Protein AF-A0A7R9DVS5-F1 (afdb_monomer)

Structure (mmCIF, N/CA/C/O backbone):
data_AF-A0A7R9DVS5-F1
#
_entry.id   AF-A0A7R9DVS5-F1
#
loop_
_atom_site.group_PDB
_atom_site.id
_atom_site.type_symbol
_atom_site.label_atom_id
_atom_site.label_alt_id
_atom_site.label_comp_id
_atom_site.label_asym_id
_atom_site.label_entity_id
_atom_site.label_seq_id
_atom_site.pdbx_PDB_ins_code
_atom_site.Cartn_x
_atom_site.Cartn_y
_atom_site.Cartn_z
_atom_site.occupancy
_atom_site.B_iso_or_equiv
_atom_site.auth_seq_id
_atom_site.auth_comp_id
_atom_site.auth_asym_id
_atom_site.auth_atom_id
_atom_site.pdbx_PDB_model_num
ATOM 1 N N . MET A 1 1 ? 46.305 -44.175 -24.416 1.00 38.62 1 MET A N 1
ATOM 2 C CA . MET A 1 1 ? 46.029 -43.245 -23.302 1.00 38.62 1 MET A CA 1
ATOM 3 C C . MET A 1 1 ? 45.982 -41.853 -23.906 1.00 38.62 1 MET A C 1
ATOM 5 O O . MET A 1 1 ? 47.036 -41.303 -24.188 1.00 38.62 1 MET A O 1
ATOM 9 N N . SER A 1 2 ? 44.787 -41.351 -24.217 1.00 40.47 2 SER A N 1
ATOM 10 C CA . SER A 1 2 ? 44.599 -39.989 -24.730 1.00 40.47 2 SER A CA 1
ATOM 11 C C . SER A 1 2 ? 44.122 -39.128 -23.571 1.00 40.47 2 SER A C 1
ATOM 13 O O . SER A 1 2 ? 43.116 -39.445 -22.943 1.00 40.47 2 SER A O 1
ATOM 15 N N . VAL A 1 3 ? 44.903 -38.107 -23.241 1.00 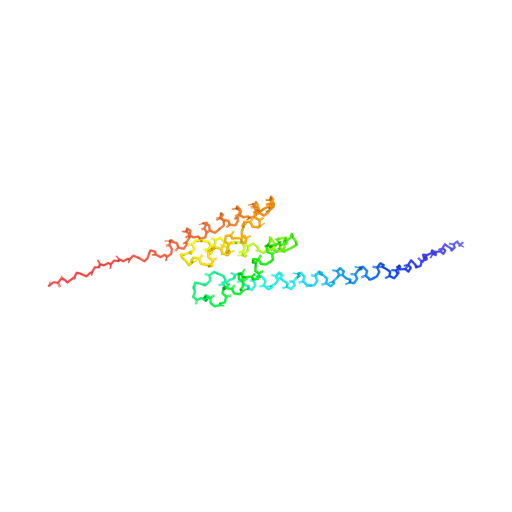46.81 3 VAL A N 1
ATOM 16 C CA . VAL A 1 3 ? 44.596 -37.140 -22.189 1.00 46.81 3 VAL A CA 1
ATOM 17 C C . VAL A 1 3 ? 43.921 -35.955 -22.876 1.00 46.81 3 VAL A C 1
ATOM 19 O O . VAL A 1 3 ? 44.592 -35.158 -23.525 1.00 46.81 3 VAL A O 1
ATOM 22 N N . GLU A 1 4 ? 42.595 -35.867 -22.791 1.00 43.19 4 GLU A N 1
ATOM 23 C CA . GLU A 1 4 ? 41.853 -34.663 -23.177 1.00 43.19 4 GLU A CA 1
ATOM 24 C C . GLU A 1 4 ? 41.950 -33.641 -22.040 1.00 43.19 4 GLU A C 1
ATOM 26 O O . GLU A 1 4 ? 41.277 -33.734 -21.013 1.00 43.19 4 GLU A O 1
ATOM 31 N N . SER A 1 5 ? 42.849 -32.672 -22.213 1.00 49.50 5 SER A N 1
ATOM 32 C CA . SER A 1 5 ? 42.953 -31.502 -21.344 1.00 49.50 5 SER A CA 1
ATOM 33 C C . SER A 1 5 ? 41.801 -30.540 -21.632 1.00 49.50 5 SER A C 1
ATOM 35 O O . SER A 1 5 ? 41.804 -29.817 -22.628 1.00 49.50 5 SER A O 1
ATOM 37 N N . ASN A 1 6 ? 40.828 -30.507 -20.723 1.00 51.06 6 ASN A N 1
ATOM 38 C CA . ASN A 1 6 ? 39.785 -29.488 -20.661 1.00 51.06 6 ASN A CA 1
ATOM 39 C C . ASN A 1 6 ? 40.388 -28.122 -20.292 1.00 51.06 6 ASN A C 1
ATOM 41 O O . ASN A 1 6 ? 40.457 -27.766 -19.116 1.00 51.06 6 ASN A O 1
ATOM 45 N N . ASN A 1 7 ? 40.778 -27.323 -21.285 1.00 45.84 7 ASN A N 1
ATOM 46 C CA . ASN A 1 7 ? 41.054 -25.902 -21.072 1.00 45.84 7 ASN A CA 1
ATOM 47 C C . ASN A 1 7 ? 39.733 -25.123 -21.033 1.00 45.84 7 ASN A C 1
ATOM 49 O O . ASN A 1 7 ? 39.290 -24.552 -22.027 1.00 45.84 7 ASN A O 1
ATOM 53 N N . LYS A 1 8 ? 39.099 -25.096 -19.857 1.00 51.00 8 LYS A N 1
ATOM 54 C CA . LYS A 1 8 ? 38.072 -24.102 -19.537 1.00 51.00 8 LYS A CA 1
ATOM 55 C C . LYS A 1 8 ? 38.792 -22.810 -19.160 1.00 51.00 8 LYS A C 1
ATOM 57 O O . LYS A 1 8 ? 39.227 -22.650 -18.023 1.00 51.00 8 LYS A O 1
ATOM 62 N N . THR A 1 9 ? 38.960 -21.915 -20.129 1.00 50.09 9 THR A N 1
ATOM 63 C CA . THR A 1 9 ? 39.449 -20.555 -19.883 1.00 50.09 9 THR A CA 1
ATOM 64 C C . THR A 1 9 ? 38.555 -19.906 -18.819 1.00 50.09 9 THR A C 1
ATOM 66 O O . THR A 1 9 ? 37.330 -19.935 -18.978 1.00 50.09 9 THR A O 1
ATOM 69 N N . PRO A 1 10 ? 39.105 -19.350 -17.725 1.00 51.41 10 PRO A N 1
ATOM 70 C CA . PRO A 1 10 ? 38.307 -18.570 -16.797 1.00 51.41 10 PRO A CA 1
ATOM 71 C C . PRO A 1 10 ? 37.850 -17.314 -17.537 1.00 51.41 10 PRO A C 1
ATOM 73 O O . PRO A 1 10 ? 38.663 -16.456 -17.875 1.00 51.41 10 PRO A O 1
ATOM 76 N N . VAL A 1 11 ? 36.553 -17.232 -17.827 1.00 60.94 11 VAL A N 1
ATOM 77 C CA . VAL A 1 11 ? 35.910 -15.982 -18.230 1.00 60.94 11 VAL A CA 1
ATOM 78 C C . VAL A 1 11 ? 35.975 -15.084 -16.999 1.00 60.94 11 VAL A C 1
ATOM 80 O O . VAL A 1 11 ? 35.239 -15.292 -16.038 1.00 60.94 11 VAL A O 1
ATOM 83 N N . ILE A 1 12 ? 36.948 -14.175 -16.977 1.00 59.41 12 ILE A N 1
ATOM 84 C CA . ILE A 1 12 ? 37.028 -13.115 -15.974 1.00 59.41 12 ILE A CA 1
ATOM 85 C C . ILE A 1 12 ? 35.861 -12.178 -16.308 1.00 59.41 12 ILE A C 1
ATOM 87 O O . ILE A 1 12 ? 35.871 -11.630 -17.410 1.00 59.41 12 ILE A O 1
ATOM 91 N N . PRO A 1 13 ? 34.832 -12.053 -15.449 1.00 55.69 13 PRO A N 1
ATOM 92 C CA . PRO A 1 13 ? 33.717 -11.163 -15.737 1.00 55.69 13 PRO A CA 1
ATOM 93 C C . PRO A 1 13 ? 34.250 -9.734 -15.850 1.00 55.69 13 PRO A C 1
ATOM 95 O O . PRO A 1 13 ? 35.063 -9.310 -15.022 1.00 55.69 13 PRO A O 1
ATOM 98 N N . ASP A 1 14 ? 33.827 -9.028 -16.899 1.00 60.19 14 ASP A N 1
ATOM 99 C CA . ASP A 1 14 ? 34.187 -7.631 -17.119 1.00 60.19 14 ASP A CA 1
ATOM 100 C C . ASP A 1 14 ? 33.842 -6.812 -15.872 1.00 60.19 14 ASP A C 1
ATOM 102 O O . ASP A 1 14 ? 32.832 -7.046 -15.202 1.00 60.19 14 ASP A O 1
ATOM 106 N N . LYS A 1 15 ? 34.701 -5.848 -15.541 1.00 60.19 15 LYS A N 1
ATOM 107 C CA . LYS A 1 15 ? 34.581 -5.019 -14.331 1.00 60.19 15 LYS A CA 1
ATOM 108 C C . LYS A 1 15 ? 33.204 -4.340 -14.236 1.00 60.19 15 LYS A C 1
ATOM 110 O O . LYS A 1 15 ? 32.641 -4.231 -13.151 1.00 60.19 15 LYS A O 1
ATOM 115 N N . ASP A 1 16 ? 32.630 -4.014 -15.392 1.00 61.75 16 ASP A N 1
ATOM 116 C CA . ASP A 1 16 ? 31.290 -3.449 -15.533 1.00 61.75 16 ASP A CA 1
ATOM 117 C C . ASP A 1 16 ? 30.181 -4.433 -15.103 1.00 61.75 16 ASP A C 1
ATOM 119 O O . ASP A 1 16 ? 29.226 -4.035 -14.439 1.00 61.75 16 ASP A O 1
ATOM 123 N N . GLU A 1 17 ? 30.312 -5.734 -15.391 1.00 65.25 17 GLU A N 1
ATOM 124 C CA . GLU A 1 17 ? 29.339 -6.767 -14.994 1.00 65.25 17 GLU A CA 1
ATOM 125 C C . GLU A 1 17 ? 29.341 -6.996 -13.472 1.00 65.25 17 GLU A C 1
ATOM 127 O O . GLU A 1 17 ? 28.302 -7.265 -12.859 1.00 65.25 17 GLU A O 1
ATOM 132 N N . GLN A 1 18 ? 30.503 -6.828 -12.839 1.00 63.31 18 GLN A N 1
ATOM 133 C CA . GLN A 1 18 ? 30.665 -6.957 -11.393 1.00 63.31 18 GLN A CA 1
ATOM 134 C C . GLN A 1 18 ? 30.068 -5.757 -10.633 1.00 63.31 18 GLN A C 1
ATOM 136 O O . GLN A 1 18 ? 29.420 -5.948 -9.599 1.00 63.31 18 GLN A O 1
ATOM 141 N N . ASP A 1 19 ? 30.206 -4.548 -11.183 1.00 69.81 19 ASP A N 1
ATOM 142 C CA . ASP A 1 19 ? 29.626 -3.314 -10.635 1.00 69.81 19 ASP A CA 1
ATOM 143 C C . ASP A 1 19 ? 28.098 -3.238 -10.837 1.00 69.81 19 ASP A C 1
ATOM 145 O O . ASP A 1 19 ? 27.358 -2.772 -9.967 1.00 69.81 19 ASP A O 1
ATOM 149 N N . LEU A 1 20 ? 27.586 -3.760 -11.956 1.00 71.56 20 LEU A N 1
ATOM 150 C CA . LEU A 1 20 ? 26.144 -3.900 -12.196 1.00 71.56 20 LEU A CA 1
ATOM 151 C C . LEU A 1 20 ? 25.491 -4.877 -11.207 1.00 71.56 20 LEU A C 1
ATOM 153 O O . LEU A 1 20 ? 24.398 -4.613 -10.696 1.00 71.56 20 LEU A O 1
ATOM 157 N N . LYS A 1 21 ? 26.170 -5.985 -10.896 1.00 74.75 21 LYS A N 1
ATOM 158 C CA . LYS A 1 21 ? 25.672 -6.991 -9.952 1.00 74.75 21 LYS A CA 1
ATOM 159 C C . LYS A 1 21 ? 25.665 -6.485 -8.509 1.00 74.75 21 LYS A C 1
ATOM 161 O O . LYS A 1 21 ? 24.671 -6.665 -7.809 1.00 74.75 21 LYS A O 1
ATOM 166 N N . SER A 1 22 ? 26.720 -5.789 -8.085 1.00 77.44 22 SER A N 1
ATOM 167 C CA . SER A 1 22 ? 26.802 -5.230 -6.728 1.00 77.44 22 SER A CA 1
ATOM 168 C C . SER A 1 22 ? 25.707 -4.188 -6.460 1.00 77.44 22 SER A C 1
ATOM 170 O O . SER A 1 22 ? 25.075 -4.211 -5.401 1.00 77.44 22 SER A O 1
ATOM 172 N N . LYS A 1 23 ? 25.392 -3.344 -7.449 1.00 80.19 23 LYS A N 1
ATOM 173 C CA . LYS A 1 23 ? 24.312 -2.351 -7.355 1.00 80.19 23 LYS A CA 1
ATOM 174 C C . LYS A 1 23 ? 22.917 -2.986 -7.298 1.00 80.19 23 LYS A C 1
ATOM 176 O O . LYS A 1 23 ? 22.048 -2.504 -6.570 1.00 80.19 23 LYS A O 1
ATOM 181 N N . ALA A 1 24 ? 22.696 -4.082 -8.026 1.00 76.25 24 ALA A N 1
ATOM 182 C CA . ALA A 1 24 ? 21.443 -4.838 -7.969 1.00 76.25 24 ALA A CA 1
ATOM 183 C C . ALA A 1 24 ? 21.224 -5.501 -6.593 1.00 76.25 24 ALA A C 1
ATOM 185 O O . ALA A 1 24 ? 20.106 -5.496 -6.064 1.00 76.25 24 ALA A O 1
ATOM 186 N N . ASP A 1 25 ? 22.293 -6.011 -5.980 1.00 80.81 25 ASP A N 1
ATOM 187 C CA . ASP A 1 25 ? 22.251 -6.624 -4.648 1.00 80.81 25 ASP A CA 1
ATOM 188 C C . ASP A 1 25 ? 21.989 -5.590 -3.536 1.00 80.81 25 ASP A C 1
ATOM 190 O O . ASP A 1 25 ? 21.340 -5.889 -2.528 1.00 80.81 25 ASP A O 1
ATOM 194 N N . GLU A 1 26 ? 22.479 -4.357 -3.687 1.00 83.25 26 GLU A N 1
ATOM 195 C CA . GLU A 1 26 ? 22.160 -3.243 -2.782 1.00 83.25 26 GLU A CA 1
ATOM 196 C C . GLU A 1 26 ? 20.703 -2.796 -2.901 1.00 83.25 26 GLU A C 1
ATOM 198 O O . GLU A 1 26 ? 20.016 -2.669 -1.883 1.00 83.25 26 GLU A O 1
ATOM 203 N N . LEU A 1 27 ? 20.202 -2.635 -4.129 1.00 82.00 27 LEU A N 1
ATOM 204 C CA . LEU A 1 27 ? 18.808 -2.265 -4.373 1.00 82.00 27 LEU A CA 1
ATOM 205 C C . LEU A 1 27 ? 17.842 -3.318 -3.813 1.00 82.00 27 LEU A C 1
ATOM 207 O O . LEU A 1 27 ? 16.855 -2.981 -3.160 1.00 82.00 27 LEU A O 1
ATOM 211 N N . SER A 1 28 ? 18.167 -4.601 -3.987 1.00 83.25 28 SER A N 1
ATOM 212 C CA . SER A 1 28 ? 17.372 -5.712 -3.450 1.00 83.25 28 SER A CA 1
ATOM 213 C C . SER A 1 28 ? 17.308 -5.690 -1.920 1.00 83.25 28 SER A C 1
ATOM 215 O O . SER A 1 28 ? 16.242 -5.897 -1.336 1.00 83.25 28 SER A O 1
ATOM 217 N N . ARG A 1 29 ? 18.430 -5.385 -1.251 1.00 86.56 29 ARG A N 1
ATOM 218 C CA . ARG A 1 29 ? 18.470 -5.231 0.211 1.00 86.56 29 ARG A CA 1
ATOM 219 C C . ARG A 1 29 ? 17.638 -4.040 0.681 1.00 86.56 29 ARG A C 1
ATOM 221 O O . ARG A 1 29 ? 16.896 -4.182 1.651 1.00 86.56 29 ARG A O 1
ATOM 228 N N . SER A 1 30 ? 17.727 -2.903 -0.008 1.00 85.12 30 SER A N 1
ATOM 229 C CA . SER A 1 30 ? 16.943 -1.708 0.322 1.00 85.12 30 SER A CA 1
ATOM 230 C C . SER A 1 30 ? 15.438 -1.959 0.183 1.00 85.12 30 SER A C 1
ATOM 232 O O . SER A 1 30 ? 14.683 -1.651 1.103 1.00 85.12 30 SER A O 1
ATOM 234 N N . ASN A 1 31 ? 15.004 -2.607 -0.900 1.00 86.56 31 ASN A N 1
ATOM 235 C CA . ASN A 1 31 ? 13.592 -2.936 -1.105 1.00 86.56 31 ASN A CA 1
ATOM 236 C C . ASN A 1 31 ? 13.063 -3.885 -0.021 1.00 86.56 31 ASN A C 1
ATOM 238 O O . ASN A 1 31 ? 11.970 -3.679 0.504 1.00 86.56 31 ASN A O 1
ATOM 242 N N . LEU A 1 32 ? 13.853 -4.890 0.375 1.00 87.88 32 LEU A N 1
ATOM 243 C CA . LEU A 1 32 ? 13.471 -5.811 1.448 1.00 87.88 32 LEU A CA 1
ATOM 244 C C . LEU A 1 32 ? 13.311 -5.095 2.799 1.00 87.88 32 LEU A C 1
ATOM 246 O O . LEU A 1 32 ? 12.395 -5.409 3.559 1.00 87.88 32 LEU A O 1
ATOM 250 N N . GLN A 1 33 ? 14.172 -4.117 3.092 1.00 88.88 33 GLN A N 1
ATOM 251 C CA . GLN A 1 33 ? 14.044 -3.287 4.291 1.00 88.88 33 GLN A CA 1
ATOM 252 C C . GLN A 1 33 ? 12.743 -2.476 4.275 1.00 88.88 33 GLN A C 1
ATOM 254 O O . GLN A 1 33 ? 12.024 -2.479 5.274 1.00 88.88 33 GLN A O 1
ATOM 259 N N . THR A 1 34 ? 12.393 -1.861 3.141 1.00 89.25 34 THR A N 1
ATOM 260 C CA . THR A 1 34 ? 11.125 -1.129 2.987 1.00 89.25 34 THR A CA 1
ATOM 261 C C . THR A 1 34 ? 9.916 -2.043 3.187 1.00 89.25 34 THR A C 1
ATOM 263 O O . THR A 1 34 ? 8.994 -1.688 3.916 1.00 89.25 34 THR A O 1
ATOM 266 N N . ILE A 1 35 ? 9.929 -3.252 2.615 1.00 90.88 35 ILE A N 1
ATOM 267 C CA . ILE A 1 35 ? 8.846 -4.237 2.786 1.00 90.88 35 ILE A CA 1
ATOM 268 C C . ILE A 1 35 ? 8.662 -4.608 4.261 1.00 90.88 35 ILE A C 1
ATOM 270 O O . ILE A 1 35 ? 7.534 -4.665 4.753 1.00 90.88 35 ILE A O 1
ATOM 274 N N . ASN A 1 36 ? 9.756 -4.847 4.985 1.00 90.56 36 ASN A N 1
ATOM 275 C CA . ASN A 1 36 ? 9.686 -5.177 6.407 1.00 90.56 36 ASN A CA 1
ATOM 276 C C . ASN A 1 36 ? 9.143 -4.003 7.233 1.00 90.56 36 ASN A C 1
ATOM 278 O O . ASN A 1 36 ? 8.255 -4.207 8.059 1.00 90.56 36 ASN A O 1
ATOM 282 N N . ALA A 1 37 ? 9.586 -2.775 6.951 1.00 91.31 37 ALA A N 1
ATOM 283 C CA . ALA A 1 37 ? 9.057 -1.578 7.601 1.00 91.31 37 ALA A CA 1
ATOM 284 C C . ALA A 1 37 ? 7.550 -1.394 7.337 1.00 91.31 37 ALA A C 1
ATOM 286 O O . ALA A 1 37 ? 6.783 -1.098 8.251 1.00 91.31 37 ALA A O 1
ATOM 287 N N . LEU A 1 38 ? 7.090 -1.636 6.105 1.00 92.19 38 LEU A N 1
ATOM 288 C CA . LEU A 1 38 ? 5.669 -1.572 5.751 1.00 92.19 38 LEU A CA 1
ATOM 289 C C . LEU A 1 38 ? 4.828 -2.600 6.522 1.00 92.19 38 LEU A C 1
ATOM 291 O O . LEU A 1 38 ? 3.732 -2.273 6.982 1.00 92.19 38 LEU A O 1
ATOM 295 N N . LYS A 1 39 ? 5.350 -3.816 6.725 1.00 90.88 39 LYS A N 1
ATOM 296 C CA . LYS A 1 39 ? 4.694 -4.847 7.548 1.00 90.88 39 LYS A CA 1
ATOM 297 C C . LYS A 1 39 ? 4.560 -4.430 9.011 1.00 90.88 39 LYS A C 1
ATOM 299 O O . LYS A 1 39 ? 3.547 -4.733 9.636 1.00 90.88 39 LYS A O 1
ATOM 304 N N . GLU A 1 40 ? 5.543 -3.714 9.551 1.00 89.06 40 GLU A N 1
ATOM 305 C CA . GLU A 1 40 ? 5.484 -3.165 10.912 1.00 89.06 40 GLU A CA 1
ATOM 306 C C . GLU A 1 40 ? 4.512 -1.981 11.028 1.00 89.06 40 GLU A C 1
ATOM 308 O O . GLU A 1 40 ? 3.831 -1.829 12.045 1.00 89.06 40 GLU A O 1
ATOM 313 N N . ILE A 1 41 ? 4.395 -1.168 9.973 1.00 88.31 41 ILE A N 1
ATOM 314 C CA . ILE A 1 41 ? 3.498 -0.006 9.916 1.00 88.31 41 ILE A CA 1
ATOM 315 C C . ILE A 1 41 ? 2.028 -0.417 9.764 1.00 88.31 41 ILE A C 1
ATOM 317 O O . ILE A 1 41 ? 1.156 0.191 10.389 1.00 88.31 41 ILE A O 1
ATOM 321 N N . ALA A 1 42 ? 1.730 -1.446 8.968 1.00 87.69 42 ALA A N 1
ATOM 322 C CA . ALA A 1 42 ? 0.364 -1.900 8.691 1.00 87.69 42 ALA A CA 1
ATOM 323 C C . ALA A 1 42 ? -0.540 -2.028 9.943 1.00 87.69 42 ALA A C 1
ATOM 325 O O . ALA A 1 42 ? -1.637 -1.455 9.948 1.00 87.69 42 ALA A O 1
ATOM 326 N N . PRO A 1 43 ? -0.126 -2.689 11.047 1.00 85.38 43 PRO A N 1
ATOM 327 C CA . PRO A 1 43 ? -0.954 -2.769 12.249 1.00 85.38 43 PRO A CA 1
ATOM 328 C C . PRO A 1 43 ? -1.163 -1.412 12.938 1.00 85.38 43 PRO A C 1
ATOM 330 O O . PRO A 1 43 ? -2.208 -1.219 13.564 1.00 85.38 43 PRO A O 1
ATOM 333 N N . LEU A 1 44 ? -0.231 -0.459 12.823 1.00 84.06 44 LEU A N 1
ATOM 334 C CA . LEU A 1 44 ? -0.357 0.879 13.420 1.00 84.06 44 LEU A CA 1
ATOM 335 C C . LEU A 1 44 ? -1.489 1.679 12.765 1.00 84.06 44 LEU A C 1
ATOM 337 O O . LEU A 1 44 ? -2.293 2.290 13.466 1.00 84.06 44 LEU A O 1
ATOM 341 N N . LEU A 1 45 ? -1.623 1.588 11.439 1.00 82.19 45 LEU A N 1
ATOM 342 C CA . LEU A 1 45 ? -2.670 2.270 10.665 1.00 82.19 45 LEU A CA 1
ATOM 343 C C . LEU A 1 45 ? -4.091 1.854 11.091 1.00 82.19 45 LEU A C 1
ATOM 345 O O . LEU A 1 45 ? -5.043 2.641 11.042 1.00 82.19 45 LEU A O 1
ATOM 349 N N . THR A 1 46 ? -4.245 0.618 11.570 1.00 77.12 46 THR A N 1
ATOM 350 C CA . THR A 1 46 ? -5.542 0.096 12.024 1.00 77.12 46 THR A CA 1
ATOM 351 C C . THR A 1 46 ? -5.913 0.526 13.449 1.00 77.12 46 THR A C 1
ATOM 353 O O . THR A 1 46 ? -7.101 0.565 13.786 1.00 77.12 46 THR A O 1
ATOM 356 N N . LYS A 1 47 ? -4.944 0.918 14.289 1.00 77.94 47 LYS A N 1
ATOM 357 C CA . LYS A 1 47 ? -5.184 1.294 15.692 1.00 77.94 47 LYS A CA 1
ATOM 358 C C . LYS A 1 47 ? -5.755 2.708 15.783 1.00 77.94 47 LYS A C 1
ATOM 360 O O . LYS A 1 47 ? -5.096 3.697 15.498 1.00 77.94 47 LYS A O 1
ATOM 365 N N . VAL A 1 48 ? -7.012 2.813 16.209 1.00 60.53 48 VAL A N 1
ATOM 366 C CA . VAL A 1 48 ? -7.791 4.070 16.226 1.00 60.53 48 VAL A CA 1
ATOM 367 C C . VAL A 1 48 ? -7.195 5.155 17.139 1.00 60.53 48 VAL A C 1
ATOM 369 O O . VAL A 1 48 ? -7.456 6.331 16.919 1.00 60.53 48 VAL A O 1
ATOM 372 N N . GLN A 1 49 ? -6.378 4.789 18.129 1.00 64.06 49 GLN A N 1
ATOM 373 C CA . GLN A 1 49 ? -5.974 5.688 19.218 1.00 64.06 49 GLN A CA 1
ATOM 374 C C . GLN A 1 49 ? -4.609 6.380 19.028 1.00 64.06 49 GLN A C 1
ATOM 376 O O . GLN A 1 49 ? -4.187 7.110 19.916 1.00 64.06 49 GLN A O 1
ATOM 381 N N . GLN A 1 50 ? -3.907 6.183 17.904 1.00 69.25 50 GLN A N 1
ATOM 382 C CA . GLN A 1 50 ? -2.535 6.691 17.711 1.00 69.25 50 GLN A CA 1
ATOM 383 C C . GLN A 1 50 ? -2.409 7.616 16.492 1.00 69.25 50 GLN A C 1
ATOM 385 O O . GLN A 1 50 ? -1.606 7.365 15.599 1.00 69.25 50 GLN A O 1
ATOM 390 N N . HIS A 1 51 ? -3.201 8.693 16.444 1.00 73.88 51 HIS A N 1
ATOM 391 C CA . HIS A 1 51 ? -3.193 9.647 15.321 1.00 73.88 51 HIS A CA 1
ATOM 392 C C . HIS A 1 51 ? -1.775 10.156 14.997 1.00 73.88 51 HIS A C 1
ATOM 394 O O . HIS A 1 51 ? -1.383 10.163 13.835 1.00 73.88 51 HIS A O 1
ATOM 400 N N . GLU A 1 52 ? -0.980 10.474 16.024 1.00 79.69 52 GLU A N 1
ATOM 401 C CA . GLU A 1 52 ? 0.397 10.976 15.885 1.00 79.69 52 GLU A CA 1
ATOM 402 C C . GLU A 1 52 ? 1.348 10.002 15.176 1.00 79.69 52 GLU A C 1
ATOM 404 O O . GLU A 1 52 ? 2.309 10.435 14.548 1.00 79.69 52 GLU A O 1
ATOM 409 N N . LEU A 1 53 ? 1.077 8.694 15.239 1.00 82.00 53 LEU A N 1
ATOM 410 C CA . LEU A 1 53 ? 1.871 7.676 14.546 1.00 82.00 53 LEU A CA 1
ATOM 411 C C . LEU A 1 53 ? 1.328 7.372 13.146 1.00 82.00 53 LEU A C 1
ATOM 413 O O . LEU A 1 53 ? 2.085 6.959 12.271 1.00 82.00 53 LEU A O 1
ATOM 417 N N . ILE A 1 54 ? 0.028 7.590 12.918 1.00 87.00 54 ILE A N 1
ATOM 418 C CA . ILE A 1 54 ? -0.612 7.331 11.623 1.00 87.00 54 ILE A CA 1
ATOM 419 C C . ILE A 1 54 ? -0.207 8.392 10.604 1.00 87.00 54 ILE A C 1
ATOM 421 O O . ILE A 1 54 ? 0.118 8.032 9.479 1.00 87.00 54 ILE A O 1
ATOM 425 N N . THR A 1 55 ? -0.189 9.673 10.975 1.00 88.88 55 THR A N 1
ATOM 426 C CA . THR A 1 55 ? 0.136 10.765 10.043 1.00 88.88 55 THR A CA 1
ATOM 427 C C . THR A 1 55 ? 1.500 10.597 9.354 1.00 88.88 55 THR A C 1
ATOM 429 O O . THR A 1 55 ? 1.530 10.575 8.123 1.00 88.88 55 THR A O 1
ATOM 432 N N . PRO A 1 56 ? 2.633 10.421 10.069 1.00 89.50 56 PRO A N 1
ATOM 433 C CA . PRO A 1 56 ? 3.933 10.248 9.414 1.00 89.50 56 PRO A CA 1
ATOM 434 C C . PRO A 1 56 ? 4.025 8.936 8.622 1.00 89.50 56 PRO A C 1
ATOM 436 O O . PRO A 1 56 ? 4.635 8.904 7.553 1.00 89.50 56 PRO A O 1
ATOM 439 N N . ALA A 1 57 ? 3.387 7.864 9.101 1.00 90.81 57 ALA A N 1
ATOM 440 C CA . ALA A 1 57 ? 3.334 6.591 8.388 1.00 90.81 57 ALA A CA 1
ATOM 441 C C . ALA A 1 57 ? 2.564 6.705 7.062 1.00 90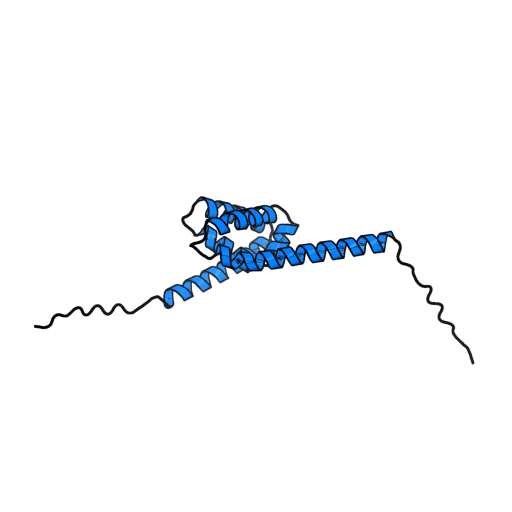.81 57 ALA A C 1
ATOM 443 O O . ALA A 1 57 ? 3.014 6.216 6.026 1.00 90.81 57 ALA A O 1
ATOM 444 N N . LEU A 1 58 ? 1.420 7.387 7.084 1.00 91.62 58 LEU A N 1
ATOM 445 C CA . LEU A 1 58 ? 0.578 7.593 5.916 1.00 91.62 58 LEU A CA 1
ATOM 446 C C . LEU A 1 58 ? 1.236 8.536 4.906 1.00 91.62 58 LEU A C 1
ATOM 448 O O . LEU A 1 58 ? 1.176 8.263 3.712 1.00 91.62 58 LEU A O 1
ATOM 452 N N . ALA A 1 59 ? 1.941 9.573 5.367 1.00 92.25 59 ALA A N 1
ATOM 453 C CA . ALA A 1 59 ? 2.742 10.436 4.501 1.00 92.25 59 ALA A CA 1
ATOM 454 C C . ALA A 1 59 ? 3.832 9.647 3.753 1.00 92.25 59 ALA A C 1
ATOM 456 O O . ALA A 1 59 ? 4.053 9.863 2.560 1.00 92.25 59 ALA A O 1
ATOM 457 N N . HIS A 1 60 ? 4.484 8.690 4.424 1.00 92.94 60 HIS A N 1
ATOM 458 C CA . HIS A 1 60 ? 5.468 7.824 3.777 1.00 92.94 60 HIS A CA 1
ATOM 459 C C . HIS A 1 60 ? 4.827 6.903 2.727 1.00 92.94 60 HIS A C 1
ATOM 461 O O . HIS A 1 60 ? 5.324 6.812 1.606 1.00 92.94 60 HIS A O 1
ATOM 467 N N . ILE A 1 61 ? 3.690 6.282 3.050 1.00 94.56 61 ILE A N 1
ATOM 468 C CA . ILE A 1 61 ? 2.934 5.436 2.112 1.00 94.56 61 ILE A CA 1
ATOM 469 C C . ILE A 1 61 ? 2.445 6.238 0.904 1.00 94.56 61 ILE A C 1
ATOM 471 O O . ILE A 1 61 ? 2.554 5.769 -0.226 1.00 94.56 61 ILE A O 1
ATOM 475 N N . LEU A 1 62 ? 1.948 7.457 1.122 1.00 94.94 62 LEU A N 1
ATOM 476 C CA . LEU A 1 62 ? 1.515 8.344 0.049 1.00 94.94 62 LEU A CA 1
ATOM 477 C C . LEU A 1 62 ? 2.680 8.680 -0.889 1.00 94.94 62 LEU A C 1
ATOM 479 O O . LEU A 1 62 ? 2.523 8.588 -2.105 1.00 94.94 62 LEU A O 1
ATOM 483 N N . SER A 1 63 ? 3.858 8.981 -0.336 1.00 95.12 63 SER A N 1
ATOM 484 C CA . SER A 1 63 ? 5.075 9.210 -1.121 1.00 95.12 63 SER A CA 1
ATOM 485 C C . SER A 1 63 ? 5.456 7.988 -1.968 1.00 95.12 63 SER A C 1
ATOM 487 O O . SER A 1 63 ? 5.677 8.123 -3.170 1.00 95.12 63 SER A O 1
ATOM 489 N N . LEU A 1 64 ? 5.438 6.781 -1.383 1.00 94.50 64 LEU A N 1
ATOM 490 C CA . LEU A 1 64 ? 5.698 5.531 -2.111 1.00 94.50 64 LEU A CA 1
ATOM 491 C C . LEU A 1 64 ? 4.664 5.276 -3.212 1.00 94.50 64 LEU A C 1
ATOM 493 O O . LEU A 1 64 ? 5.018 4.859 -4.308 1.00 94.50 64 LEU A O 1
ATOM 497 N N . SER A 1 65 ? 3.388 5.562 -2.956 1.00 95.62 65 SER A N 1
ATOM 498 C CA . SER A 1 65 ? 2.338 5.384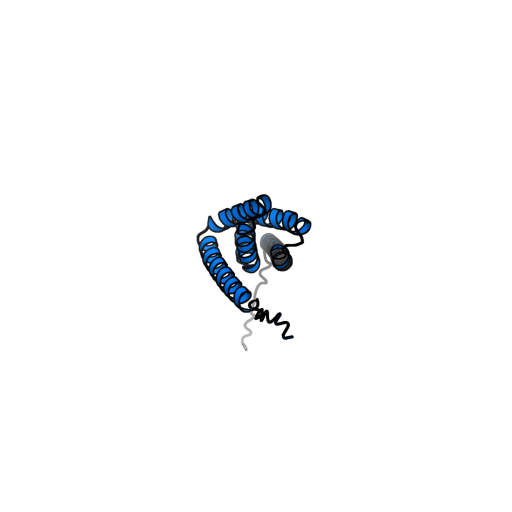 -3.962 1.00 95.62 65 SER A CA 1
ATOM 499 C C . SER A 1 65 ? 2.516 6.300 -5.180 1.00 95.62 65 SER A C 1
ATOM 501 O O . SER A 1 65 ? 1.971 6.014 -6.236 1.00 95.62 65 SER A O 1
ATOM 503 N N . GLY A 1 66 ? 3.288 7.385 -5.059 1.00 93.88 66 GLY A N 1
ATOM 504 C CA . GLY A 1 66 ? 3.558 8.312 -6.158 1.0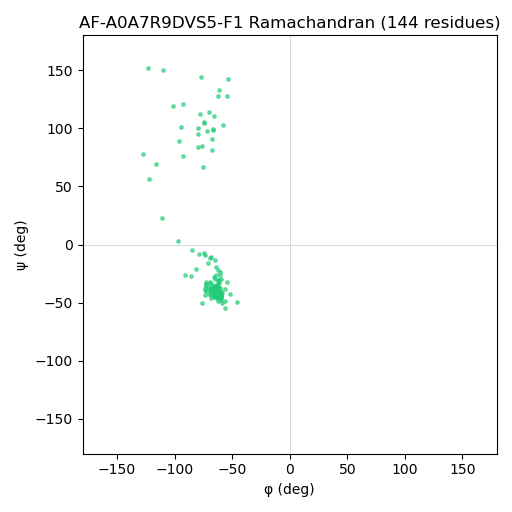0 93.88 66 GLY A CA 1
ATOM 505 C C . GLY A 1 66 ? 4.542 7.792 -7.212 1.00 93.88 66 GLY A C 1
ATOM 506 O O . GLY A 1 66 ? 4.718 8.454 -8.234 1.00 93.88 66 GLY A O 1
ATOM 507 N N . THR A 1 67 ? 5.189 6.642 -6.993 1.00 94.88 67 THR A N 1
ATOM 508 C CA . THR A 1 67 ? 6.149 6.045 -7.936 1.00 94.88 67 THR A CA 1
ATOM 509 C C . THR A 1 67 ? 5.743 4.628 -8.326 1.00 94.88 67 THR A C 1
ATOM 511 O O . THR A 1 67 ? 5.103 3.913 -7.557 1.00 94.88 67 THR A O 1
ATOM 514 N N . VAL A 1 68 ? 6.132 4.189 -9.526 1.00 93.12 68 VAL A N 1
ATOM 515 C CA . VAL A 1 68 ? 5.787 2.849 -10.034 1.00 93.12 68 VAL A CA 1
ATOM 516 C C . VAL A 1 68 ? 6.427 1.758 -9.169 1.00 93.12 68 VAL A C 1
ATOM 518 O O . VAL A 1 68 ? 5.773 0.784 -8.799 1.00 93.12 68 VAL A O 1
ATOM 521 N N . GLU A 1 69 ? 7.688 1.944 -8.781 1.00 91.62 69 GLU A N 1
ATOM 522 C CA . GLU A 1 69 ? 8.432 1.023 -7.919 1.00 91.62 69 GLU A CA 1
ATOM 523 C C . GLU A 1 69 ? 7.847 0.973 -6.503 1.00 91.62 69 GLU A C 1
ATOM 525 O O . GLU A 1 69 ? 7.769 -0.093 -5.882 1.00 91.62 69 GLU A O 1
ATOM 530 N N . GLY A 1 70 ? 7.412 2.122 -5.985 1.00 93.06 70 GLY A N 1
ATOM 531 C CA . GLY A 1 70 ? 6.784 2.208 -4.675 1.00 93.06 70 GLY A CA 1
ATOM 532 C C . GLY A 1 70 ? 5.407 1.549 -4.665 1.00 93.06 70 GLY A C 1
ATOM 533 O O . GLY A 1 70 ? 5.119 0.791 -3.740 1.00 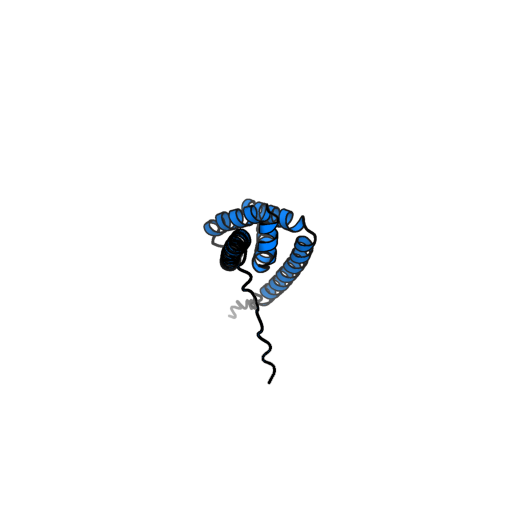93.06 70 GLY A O 1
ATOM 534 N N . VAL A 1 71 ? 4.605 1.713 -5.724 1.00 94.25 71 VAL A N 1
ATOM 535 C CA . VAL A 1 71 ? 3.352 0.961 -5.904 1.00 94.25 71 VAL A CA 1
ATOM 536 C C . VAL A 1 71 ? 3.623 -0.541 -5.931 1.00 94.25 71 VAL A C 1
ATOM 538 O O . VAL A 1 71 ? 3.015 -1.261 -5.144 1.00 94.25 71 VAL A O 1
ATOM 541 N N . ALA A 1 72 ? 4.577 -1.024 -6.732 1.00 93.19 72 ALA A N 1
ATOM 542 C CA . ALA A 1 72 ? 4.933 -2.448 -6.757 1.00 93.19 72 ALA A CA 1
ATOM 543 C C . ALA A 1 72 ? 5.340 -2.971 -5.363 1.00 93.19 72 ALA A C 1
ATOM 545 O O . ALA A 1 72 ? 4.955 -4.069 -4.958 1.00 93.19 72 ALA A O 1
ATOM 546 N N . THR A 1 73 ? 6.057 -2.151 -4.592 1.00 93.69 73 THR A N 1
ATOM 547 C CA . THR A 1 73 ? 6.424 -2.469 -3.206 1.00 93.69 73 THR A CA 1
ATOM 548 C C . THR A 1 73 ? 5.192 -2.542 -2.298 1.00 93.69 73 THR A C 1
ATOM 550 O O . THR A 1 73 ? 5.067 -3.485 -1.518 1.00 93.69 73 THR A O 1
ATOM 553 N N . LEU A 1 74 ? 4.247 -1.606 -2.416 1.00 94.06 74 LEU A N 1
ATOM 554 C CA . LEU A 1 74 ? 2.994 -1.615 -1.652 1.00 94.06 74 LEU A CA 1
ATOM 555 C C . LEU A 1 74 ? 2.127 -2.839 -1.979 1.00 94.06 74 LEU A C 1
ATOM 557 O O . LEU A 1 74 ? 1.562 -3.440 -1.069 1.00 94.06 74 LEU A O 1
ATOM 561 N N . LEU A 1 75 ? 2.068 -3.252 -3.249 1.00 93.44 75 LEU A N 1
ATOM 562 C CA . LEU A 1 75 ? 1.331 -4.452 -3.668 1.00 93.44 75 LEU A CA 1
ATOM 563 C C . LEU A 1 75 ? 1.902 -5.742 -3.062 1.00 93.44 75 LEU A C 1
ATOM 565 O O . LEU A 1 75 ? 1.161 -6.699 -2.849 1.00 93.44 75 LEU A O 1
ATOM 569 N N . SER A 1 76 ? 3.193 -5.761 -2.714 1.00 92.62 76 SER A N 1
ATOM 570 C CA . SER A 1 76 ? 3.816 -6.895 -2.018 1.00 92.62 76 SER A CA 1
ATOM 571 C C . SER A 1 76 ? 3.417 -7.021 -0.537 1.00 92.62 76 SER A C 1
ATOM 573 O O . SER A 1 76 ? 3.736 -8.029 0.100 1.00 92.62 76 SER A O 1
ATOM 575 N N . VAL A 1 77 ? 2.718 -6.019 0.017 1.00 92.81 77 VAL A N 1
ATOM 576 C CA . VAL A 1 77 ? 2.270 -5.970 1.417 1.00 92.81 77 VAL A CA 1
ATOM 577 C C . VAL A 1 77 ? 0.758 -5.684 1.476 1.00 92.81 77 VAL A C 1
ATOM 579 O O . VAL A 1 77 ? 0.339 -4.552 1.746 1.00 92.81 77 VAL A O 1
ATOM 582 N N . PRO A 1 78 ? -0.099 -6.692 1.226 1.00 90.56 78 PRO A N 1
ATOM 583 C CA . PRO A 1 78 ? -1.551 -6.508 1.140 1.00 90.56 78 PRO A CA 1
ATOM 584 C C . PRO A 1 78 ? -2.185 -5.980 2.437 1.00 90.56 78 PRO A C 1
ATOM 586 O O . PRO A 1 78 ? -3.237 -5.339 2.400 1.00 90.56 78 PRO A O 1
ATOM 589 N N . GLU A 1 79 ? -1.545 -6.187 3.588 1.00 90.44 79 GLU A N 1
ATOM 590 C CA . GLU A 1 79 ? -1.988 -5.663 4.880 1.00 90.44 79 GLU A CA 1
ATOM 591 C C . GLU A 1 79 ? -2.018 -4.130 4.904 1.00 90.44 79 GLU A C 1
ATOM 593 O O . GLU A 1 79 ? -2.896 -3.543 5.541 1.00 90.44 79 GLU A O 1
ATOM 598 N N . VAL A 1 80 ? -1.101 -3.472 4.183 1.00 91.88 80 VAL A N 1
ATOM 599 C CA . VAL A 1 80 ? -1.094 -2.009 4.049 1.00 91.88 80 VAL A CA 1
ATOM 600 C C . VAL A 1 80 ? -2.298 -1.552 3.233 1.00 91.88 80 VAL A C 1
ATOM 602 O O . VAL A 1 80 ? -2.987 -0.624 3.651 1.00 91.88 80 VAL A O 1
ATOM 605 N N . LEU A 1 81 ? -2.613 -2.231 2.126 1.00 92.75 81 LEU A N 1
ATOM 606 C CA . LEU A 1 81 ? -3.782 -1.908 1.297 1.00 92.75 81 LEU A CA 1
ATOM 607 C C . LEU A 1 81 ? -5.085 -2.061 2.089 1.00 92.75 81 LEU A C 1
ATOM 609 O O . LEU A 1 81 ? -5.928 -1.165 2.086 1.00 92.75 81 LEU A O 1
ATOM 613 N N . ALA A 1 82 ? -5.218 -3.154 2.842 1.00 90.25 82 ALA A N 1
ATOM 614 C CA . ALA A 1 82 ? -6.352 -3.368 3.736 1.00 90.25 82 ALA A CA 1
ATOM 615 C C . ALA A 1 82 ? -6.460 -2.261 4.801 1.00 90.25 82 ALA A C 1
ATOM 617 O O . ALA A 1 82 ? -7.550 -1.752 5.075 1.00 90.25 82 ALA A O 1
ATOM 618 N N . ALA A 1 83 ? -5.335 -1.846 5.389 1.00 89.81 83 ALA A N 1
ATOM 619 C CA . ALA A 1 83 ? -5.315 -0.768 6.368 1.00 89.81 83 ALA A CA 1
ATOM 620 C C . ALA A 1 83 ? -5.704 0.590 5.759 1.00 89.81 83 ALA A C 1
ATOM 622 O O . ALA A 1 83 ? -6.469 1.330 6.380 1.00 89.81 83 ALA A O 1
ATOM 623 N N . LEU A 1 84 ? -5.255 0.895 4.537 1.00 91.44 84 LEU A N 1
ATOM 624 C CA . LEU A 1 84 ? -5.665 2.086 3.788 1.00 91.44 84 LEU A CA 1
ATOM 625 C C . LEU A 1 84 ? -7.176 2.095 3.524 1.00 91.44 84 LEU A C 1
ATOM 627 O O . LEU A 1 84 ? -7.832 3.094 3.809 1.00 91.44 84 LEU A O 1
ATOM 631 N N . VAL A 1 85 ? -7.753 0.973 3.079 1.00 90.75 85 VAL A N 1
ATOM 632 C CA . VAL A 1 85 ? -9.210 0.832 2.874 1.00 90.75 85 VAL A CA 1
ATOM 633 C C . VAL A 1 85 ? -9.988 1.035 4.178 1.00 90.75 85 VAL A C 1
ATOM 635 O O . VAL A 1 85 ? -11.053 1.649 4.190 1.00 90.75 85 VAL A O 1
ATOM 638 N N . ILE A 1 86 ? -9.467 0.568 5.313 1.00 87.50 86 ILE A N 1
ATOM 639 C CA . ILE A 1 86 ? -10.086 0.832 6.620 1.00 87.50 86 ILE A CA 1
ATOM 640 C C . ILE A 1 86 ? -9.987 2.321 6.988 1.00 87.50 86 ILE A C 1
ATOM 642 O O . ILE A 1 86 ? -10.929 2.872 7.564 1.00 87.50 86 ILE A O 1
ATOM 646 N N . LEU A 1 87 ? -8.866 2.980 6.674 1.00 87.88 87 LEU A N 1
ATOM 647 C CA . LEU A 1 87 ? -8.652 4.400 6.960 1.00 87.88 87 LEU A CA 1
ATOM 648 C C . LEU A 1 87 ? -9.589 5.313 6.162 1.00 87.88 87 LEU A C 1
ATOM 650 O O . LEU A 1 87 ? -10.073 6.291 6.735 1.00 87.88 87 LEU A O 1
ATOM 654 N N . THR A 1 88 ? -9.927 4.983 4.911 1.00 88.75 88 THR A N 1
ATOM 655 C CA . THR A 1 88 ? -10.878 5.791 4.117 1.00 88.75 88 THR A CA 1
ATOM 656 C C . THR A 1 88 ? -12.263 5.862 4.758 1.00 88.75 88 THR A C 1
ATOM 658 O O . THR A 1 88 ? -12.942 6.885 4.668 1.00 88.75 88 THR A O 1
ATOM 661 N N . ARG A 1 89 ? -12.659 4.811 5.486 1.00 84.50 89 ARG A N 1
ATOM 662 C CA . ARG A 1 89 ? -13.951 4.705 6.183 1.00 84.50 89 ARG A CA 1
ATOM 663 C C . ARG A 1 89 ? -13.994 5.481 7.507 1.00 84.50 89 ARG A C 1
ATOM 665 O O . ARG A 1 89 ? -15.058 5.578 8.123 1.00 84.50 89 ARG A O 1
ATOM 672 N N . LYS A 1 90 ? -12.868 6.021 7.993 1.00 76.38 90 LYS A N 1
ATOM 673 C CA . LYS A 1 90 ? -12.832 6.803 9.241 1.00 76.38 90 LYS A CA 1
ATOM 674 C C . LYS A 1 90 ? -13.372 8.220 9.025 1.00 76.38 90 LYS A C 1
ATOM 676 O O . LYS A 1 90 ? -13.104 8.861 8.018 1.00 76.38 90 LYS A O 1
ATOM 681 N N . LYS A 1 91 ? -14.074 8.752 10.035 1.00 66.81 91 LYS A N 1
ATOM 682 C CA . LYS A 1 91 ? -14.635 10.122 10.032 1.00 66.81 91 LYS A CA 1
ATOM 683 C C . LYS A 1 91 ? -13.579 11.240 10.113 1.00 66.81 91 LYS A C 1
ATOM 685 O O . LYS A 1 91 ? -13.921 12.404 9.936 1.00 66.81 91 LYS A O 1
ATOM 690 N N . THR A 1 92 ? -12.319 10.918 10.412 1.00 67.00 92 THR A N 1
ATOM 691 C CA . THR A 1 92 ? -11.218 11.891 10.483 1.00 67.00 92 THR A CA 1
ATOM 692 C C . THR A 1 92 ? -10.810 12.316 9.074 1.00 67.00 92 THR A C 1
ATOM 694 O O . THR A 1 92 ? -10.174 11.546 8.354 1.00 67.00 92 THR A O 1
ATOM 697 N N . GLY A 1 93 ? -11.200 13.530 8.680 1.00 72.94 93 GLY A N 1
ATOM 698 C CA . GLY A 1 93 ? -11.152 13.976 7.286 1.00 72.94 93 GLY A CA 1
ATOM 699 C C . GLY A 1 93 ? -9.762 14.023 6.645 1.00 72.94 93 GLY A C 1
ATOM 700 O O . GLY A 1 93 ? -9.665 13.759 5.456 1.00 72.94 93 GLY A O 1
ATOM 701 N N . GLU A 1 94 ? -8.696 14.328 7.386 1.00 82.19 94 GLU A N 1
ATOM 702 C CA . GLU A 1 94 ? -7.342 14.444 6.808 1.00 82.19 94 GLU A CA 1
ATOM 703 C C . GLU A 1 94 ? -6.722 13.074 6.511 1.00 82.19 94 GLU A C 1
ATOM 705 O O . GLU A 1 94 ? -6.360 12.798 5.373 1.00 82.19 94 GLU A O 1
ATOM 710 N N . LEU A 1 95 ? -6.733 12.155 7.481 1.00 85.75 95 LEU A N 1
ATOM 711 C CA . LEU A 1 95 ? -6.224 10.791 7.281 1.00 85.75 95 LEU A CA 1
ATOM 712 C C . LEU A 1 95 ? -7.003 10.016 6.207 1.00 85.75 95 LEU A C 1
ATOM 714 O O . LEU A 1 95 ? -6.424 9.231 5.463 1.00 85.75 95 LEU A O 1
ATOM 718 N N . SER A 1 96 ? -8.322 10.226 6.122 1.00 88.88 96 SER A N 1
ATOM 719 C CA . SER A 1 96 ? -9.147 9.600 5.082 1.00 88.88 96 SER A CA 1
ATOM 720 C C . SER A 1 96 ? -8.778 10.127 3.690 1.00 88.88 96 SER A C 1
ATOM 722 O O . SER A 1 96 ? -8.666 9.339 2.754 1.00 88.88 96 SER A O 1
ATOM 724 N N . LYS A 1 97 ? -8.509 11.434 3.552 1.00 90.88 97 LYS A N 1
ATOM 725 C CA . LYS A 1 97 ? -8.072 12.036 2.282 1.00 90.88 97 LYS A CA 1
ATOM 726 C C . LYS A 1 97 ? -6.734 11.477 1.812 1.00 90.88 97 LYS A C 1
ATOM 728 O O . LYS A 1 97 ? -6.645 11.063 0.660 1.00 90.88 97 LYS A O 1
ATOM 733 N N . ASP A 1 98 ? -5.739 11.422 2.691 1.00 92.25 98 ASP A N 1
ATOM 734 C CA . ASP A 1 98 ? -4.408 10.922 2.333 1.00 92.25 98 ASP A CA 1
ATOM 735 C C . ASP A 1 98 ? -4.445 9.426 1.993 1.00 92.25 98 ASP A C 1
ATOM 737 O O . ASP A 1 98 ? -3.820 8.988 1.027 1.00 92.25 98 ASP A O 1
ATOM 741 N N . ALA A 1 99 ? -5.252 8.644 2.720 1.00 92.75 99 ALA A N 1
ATOM 742 C CA . ALA A 1 99 ? -5.483 7.241 2.394 1.00 92.75 99 ALA A CA 1
ATOM 743 C C . ALA A 1 99 ? -6.171 7.077 1.030 1.00 92.75 99 ALA A C 1
ATOM 745 O O . ALA A 1 99 ? -5.732 6.265 0.220 1.00 92.75 99 ALA A O 1
ATOM 746 N N . CYS A 1 100 ? -7.204 7.873 0.736 1.00 93.31 100 CYS A N 1
ATOM 747 C CA . CYS A 1 100 ? -7.853 7.882 -0.575 1.00 93.31 100 CYS A CA 1
ATOM 748 C C . CYS A 1 100 ? -6.874 8.257 -1.695 1.00 93.31 100 CYS A C 1
ATOM 750 O O . CYS A 1 100 ? -6.865 7.597 -2.729 1.00 93.31 100 CYS A O 1
ATOM 752 N N . ALA A 1 101 ? -6.036 9.277 -1.495 1.00 94.75 101 ALA A N 1
ATOM 753 C CA . ALA A 1 101 ? -5.044 9.695 -2.482 1.00 94.75 101 ALA A CA 1
ATOM 754 C C . ALA A 1 101 ? -4.027 8.579 -2.774 1.00 94.75 101 ALA A C 1
ATOM 756 O O . ALA A 1 101 ? -3.752 8.289 -3.937 1.00 94.75 101 ALA A O 1
ATOM 757 N N . ALA A 1 102 ? -3.541 7.891 -1.735 1.00 95.19 102 ALA A N 1
ATOM 758 C CA . ALA A 1 102 ? -2.649 6.747 -1.904 1.00 95.19 102 ALA A CA 1
ATOM 759 C C . ALA A 1 102 ? -3.323 5.602 -2.682 1.00 95.19 102 ALA A C 1
ATOM 761 O O . ALA A 1 102 ? -2.720 5.024 -3.586 1.00 95.19 102 ALA A O 1
ATOM 762 N N . LEU A 1 103 ? -4.591 5.301 -2.380 1.00 94.94 103 LEU A N 1
ATOM 763 C CA . LEU A 1 103 ? -5.359 4.270 -3.085 1.00 94.94 103 LEU A CA 1
ATOM 764 C C . LEU A 1 103 ? -5.620 4.624 -4.553 1.00 94.94 103 LEU A C 1
ATOM 766 O O . LEU A 1 103 ? -5.554 3.737 -5.398 1.00 94.94 103 LEU A O 1
ATOM 770 N N . VAL A 1 104 ? -5.878 5.897 -4.873 1.00 95.88 104 VAL A N 1
ATOM 771 C CA . VAL A 1 104 ? -6.032 6.362 -6.263 1.00 95.88 104 VAL A CA 1
ATOM 772 C C . VAL A 1 104 ? -4.755 6.117 -7.059 1.00 95.88 104 VAL A C 1
ATOM 774 O O . VAL A 1 104 ? -4.827 5.612 -8.177 1.00 95.88 104 VAL A O 1
ATOM 777 N N . ASN A 1 105 ? -3.592 6.415 -6.477 1.00 96.19 105 ASN A N 1
ATOM 778 C CA . ASN A 1 105 ? -2.317 6.164 -7.143 1.00 96.19 105 ASN A CA 1
ATOM 779 C C . ASN A 1 105 ? -2.082 4.665 -7.384 1.00 96.19 105 ASN A C 1
ATOM 781 O O . ASN A 1 105 ? -1.661 4.276 -8.469 1.00 96.19 105 ASN A O 1
ATOM 785 N N . VAL A 1 106 ? -2.413 3.809 -6.411 1.00 94.94 106 VAL A N 1
ATOM 786 C CA . VAL A 1 106 ? -2.328 2.346 -6.572 1.00 94.94 106 VAL A CA 1
ATOM 787 C C . VAL A 1 106 ? -3.280 1.857 -7.674 1.00 94.94 106 VAL A C 1
ATOM 789 O O . VAL A 1 106 ? -2.874 1.097 -8.556 1.00 94.94 106 VAL A O 1
ATOM 792 N N . ALA A 1 107 ? -4.526 2.338 -7.671 1.00 95.62 107 ALA A N 1
ATOM 793 C CA . ALA A 1 107 ? -5.561 1.987 -8.645 1.00 95.62 107 ALA A CA 1
ATOM 794 C C . ALA A 1 107 ? -5.289 2.506 -10.067 1.00 95.62 107 ALA A C 1
ATOM 796 O O . ALA A 1 107 ? -5.976 2.102 -11.002 1.00 95.62 107 ALA A O 1
ATOM 797 N N . ALA A 1 108 ? -4.302 3.388 -10.254 1.00 93.69 108 ALA A N 1
ATOM 798 C CA . ALA A 1 108 ? -3.904 3.861 -11.579 1.00 93.69 108 ALA A CA 1
ATOM 799 C C . ALA A 1 108 ? -3.316 2.740 -12.461 1.00 93.69 108 ALA A C 1
ATOM 801 O O . ALA A 1 108 ? -3.186 2.913 -13.672 1.00 93.69 108 ALA A O 1
ATOM 802 N N . SER A 1 109 ? -2.979 1.591 -11.865 1.00 90.88 109 SER A N 1
ATOM 803 C CA . SER A 1 109 ? -2.537 0.377 -12.555 1.00 90.88 109 SER A CA 1
ATOM 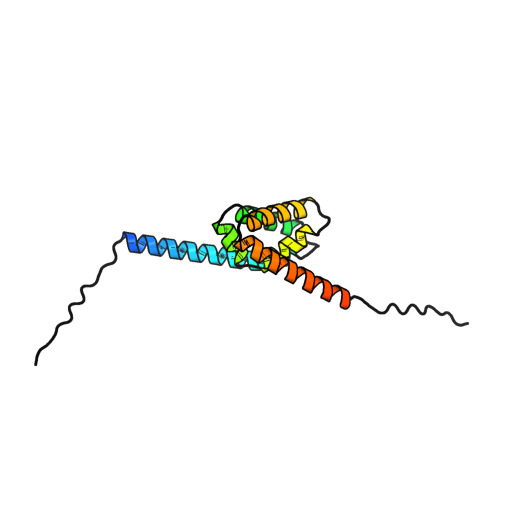804 C C . SER A 1 109 ? -3.588 -0.735 -12.462 1.00 90.88 109 SER A C 1
ATOM 806 O O . SER A 1 109 ? -4.306 -0.826 -11.466 1.00 90.88 109 SER A O 1
ATOM 808 N N . SER A 1 110 ? -3.653 -1.608 -13.476 1.00 91.69 110 SER A N 1
ATOM 809 C CA . SER A 1 110 ? -4.567 -2.765 -13.472 1.00 91.69 110 SER A CA 1
ATOM 810 C C . SER A 1 110 ? -4.285 -3.696 -12.292 1.00 91.69 110 SER A C 1
ATOM 812 O O . SER A 1 110 ? -5.199 -4.019 -11.542 1.00 91.69 110 SER A O 1
ATOM 814 N N . ASP A 1 111 ? -3.013 -4.044 -12.075 1.00 92.06 111 ASP A N 1
ATOM 815 C CA . ASP A 1 111 ? -2.593 -4.913 -10.969 1.00 92.06 111 ASP A CA 1
ATOM 816 C C . ASP A 1 111 ? -2.985 -4.318 -9.613 1.00 92.06 111 ASP A C 1
ATOM 818 O O . ASP A 1 111 ? -3.491 -5.011 -8.729 1.00 92.06 111 ASP A O 1
ATOM 822 N N . GLY A 1 112 ? -2.800 -3.004 -9.453 1.00 91.12 112 GLY A N 1
ATOM 823 C CA . GLY A 1 112 ? -3.203 -2.314 -8.240 1.00 91.12 112 GLY A CA 1
ATOM 824 C C . GLY A 1 112 ? -4.714 -2.306 -8.042 1.00 91.12 112 GLY A C 1
ATOM 825 O O . GLY A 1 112 ? -5.171 -2.576 -6.934 1.00 91.12 112 GLY A O 1
ATOM 826 N N . ALA A 1 113 ? -5.500 -2.070 -9.093 1.00 92.00 113 ALA A N 1
ATOM 827 C CA . ALA A 1 113 ? -6.957 -2.146 -9.022 1.00 92.00 113 ALA A CA 1
ATOM 828 C C . ALA A 1 113 ? -7.446 -3.550 -8.613 1.00 92.00 113 ALA A C 1
ATOM 830 O O . ALA A 1 113 ? -8.299 -3.667 -7.729 1.00 92.00 113 ALA A O 1
ATOM 831 N N . ASP A 1 114 ? -6.858 -4.607 -9.175 1.00 91.75 114 ASP A N 1
ATOM 832 C CA . ASP A 1 114 ? -7.191 -5.996 -8.841 1.00 91.75 114 ASP A CA 1
ATOM 833 C C . ASP A 1 114 ? -6.847 -6.329 -7.380 1.00 91.75 114 ASP A C 1
ATOM 835 O O . ASP A 1 114 ? -7.665 -6.898 -6.645 1.00 91.75 114 ASP A O 1
ATOM 839 N N . CYS A 1 115 ? -5.670 -5.909 -6.908 1.00 90.31 115 CYS A N 1
ATOM 840 C CA . CYS A 1 115 ? -5.281 -6.063 -5.507 1.00 90.31 115 CYS A CA 1
ATOM 841 C C . CYS A 1 115 ? -6.209 -5.300 -4.553 1.00 90.31 115 CYS A C 1
ATOM 843 O O . CYS A 1 115 ? -6.512 -5.796 -3.464 1.00 90.31 115 CYS A O 1
ATOM 845 N N . LEU A 1 116 ? -6.687 -4.115 -4.941 1.00 91.00 116 LEU A N 1
ATOM 846 C CA . LEU A 1 116 ? -7.623 -3.335 -4.132 1.00 91.00 116 LEU A CA 1
ATOM 847 C C . LEU A 1 116 ? -8.995 -3.993 -4.026 1.00 91.00 116 LEU A C 1
ATOM 849 O O . LEU A 1 116 ? -9.561 -4.013 -2.934 1.00 91.00 116 LEU A O 1
ATOM 853 N N . LEU A 1 117 ? -9.503 -4.584 -5.109 1.00 88.44 117 LEU A N 1
ATOM 854 C CA . LEU A 1 117 ? -10.737 -5.372 -5.067 1.00 88.44 117 LEU A CA 1
ATOM 855 C C . LEU A 1 117 ? -10.600 -6.554 -4.099 1.00 88.44 117 LEU A C 1
ATOM 857 O O . LEU A 1 117 ? -11.476 -6.776 -3.261 1.00 88.44 117 LEU A O 1
ATOM 861 N N . ALA A 1 118 ? -9.476 -7.274 -4.150 1.00 85.94 118 ALA A N 1
ATOM 862 C CA . ALA A 1 118 ? -9.203 -8.369 -3.222 1.00 85.94 118 ALA A CA 1
ATOM 863 C C . ALA A 1 118 ? -9.097 -7.889 -1.760 1.00 85.94 118 ALA A C 1
ATOM 865 O O . ALA A 1 118 ? -9.645 -8.524 -0.852 1.00 85.94 118 ALA A O 1
ATOM 866 N N . ALA A 1 119 ? -8.432 -6.754 -1.524 1.00 82.94 119 ALA A N 1
ATOM 867 C CA . ALA A 1 119 ? -8.275 -6.168 -0.195 1.00 82.94 119 ALA A CA 1
ATOM 868 C C . ALA A 1 119 ? -9.608 -5.663 0.385 1.00 82.94 119 ALA A C 1
ATOM 870 O O . ALA A 1 119 ? -9.889 -5.892 1.564 1.00 82.94 119 ALA A O 1
ATOM 871 N N . ASP A 1 120 ? -10.459 -5.023 -0.420 1.00 80.12 120 ASP A N 1
ATOM 872 C CA . ASP A 1 120 ? -11.770 -4.545 0.026 1.00 80.12 120 ASP A CA 1
ATOM 873 C C . ASP A 1 120 ? -12.680 -5.711 0.434 1.00 80.12 120 ASP A C 1
ATOM 875 O O . ASP A 1 120 ? -13.225 -5.706 1.540 1.00 80.12 120 ASP A O 1
ATOM 879 N N . ILE A 1 121 ? -12.735 -6.774 -0.377 1.00 71.00 121 ILE A N 1
ATOM 880 C CA . ILE A 1 121 ? -13.461 -8.008 -0.039 1.00 71.00 121 ILE A CA 1
ATOM 881 C C . ILE A 1 121 ? -12.955 -8.580 1.293 1.00 71.00 121 ILE A C 1
ATOM 883 O O . ILE A 1 121 ? -13.754 -8.864 2.191 1.00 71.00 121 ILE A O 1
ATOM 887 N N . ALA A 1 122 ? -11.634 -8.698 1.464 1.00 71.06 122 ALA A N 1
ATOM 888 C CA . ALA A 1 122 ? -11.042 -9.210 2.696 1.00 71.06 122 ALA A CA 1
ATOM 889 C C . ALA A 1 122 ? -11.414 -8.348 3.918 1.00 71.06 122 ALA A C 1
ATOM 891 O O . ALA A 1 122 ? -11.806 -8.878 4.961 1.00 71.06 122 ALA A O 1
ATOM 892 N N . THR A 1 123 ? -11.359 -7.019 3.796 1.00 71.31 123 THR A N 1
ATOM 893 C CA . THR A 1 123 ? -11.724 -6.110 4.896 1.00 71.31 123 THR A CA 1
ATOM 894 C C . THR A 1 123 ? -13.216 -6.144 5.225 1.00 71.31 123 THR A C 1
ATOM 896 O O . THR A 1 123 ? -13.575 -6.145 6.407 1.00 71.31 123 THR A O 1
ATOM 899 N N . HIS A 1 124 ? -14.092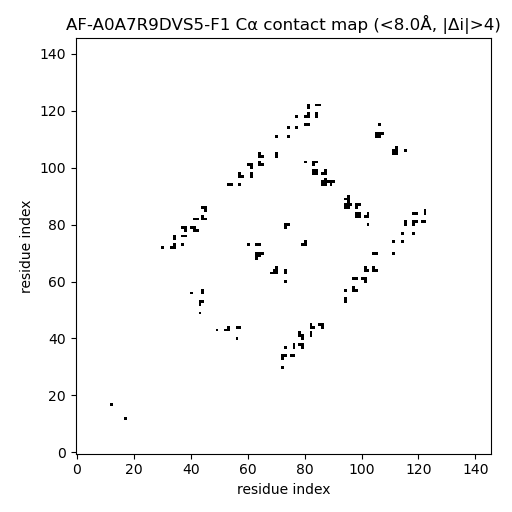 -6.240 4.222 1.00 64.25 124 HIS A N 1
ATOM 900 C CA . HIS A 1 124 ? -15.530 -6.383 4.435 1.00 64.25 124 HIS A CA 1
ATOM 901 C C . HIS A 1 124 ? -15.876 -7.700 5.139 1.00 64.25 124 HIS A C 1
ATOM 903 O O . HIS A 1 124 ? -16.642 -7.687 6.105 1.00 64.25 124 HIS A O 1
ATOM 909 N N . CYS A 1 125 ? -15.259 -8.819 4.749 1.00 54.38 125 CYS A N 1
ATOM 910 C CA . CYS A 1 125 ? -15.455 -10.106 5.420 1.00 54.38 125 CYS A CA 1
ATOM 911 C C . CYS A 1 125 ? -14.986 -10.095 6.888 1.00 54.38 125 CYS A C 1
ATOM 913 O O . CYS A 1 125 ? -15.618 -10.718 7.745 1.00 54.38 125 CYS A O 1
ATOM 915 N N . LEU A 1 126 ? -13.910 -9.368 7.211 1.00 54.78 126 LEU A N 1
ATOM 916 C CA . LEU A 1 126 ? -13.404 -9.246 8.584 1.00 54.78 126 LEU A CA 1
ATOM 917 C C . LEU A 1 126 ? -14.291 -8.364 9.477 1.00 54.78 126 LEU A C 1
ATOM 919 O O . LEU A 1 126 ? -14.413 -8.627 10.675 1.00 54.78 126 LEU A O 1
ATOM 923 N N . GLN A 1 127 ? -14.942 -7.341 8.916 1.00 55.41 127 GLN A N 1
ATOM 924 C CA . GLN A 1 127 ? -15.868 -6.483 9.665 1.00 55.41 127 GLN A CA 1
ATOM 925 C C . GLN A 1 127 ? -17.168 -7.210 10.035 1.00 55.41 127 GLN A C 1
ATOM 927 O O . GLN A 1 127 ? -17.638 -7.049 11.160 1.00 55.41 127 GLN A O 1
ATOM 932 N N . VAL A 1 128 ? -17.687 -8.076 9.155 1.00 49.09 128 VAL A N 1
ATOM 933 C CA . VAL A 1 128 ? -18.881 -8.901 9.433 1.00 49.09 128 VAL A CA 1
ATOM 934 C C . VAL A 1 128 ? -18.653 -9.867 10.604 1.00 49.09 128 VAL A C 1
ATOM 936 O O . VAL A 1 128 ? -19.581 -10.151 11.360 1.00 49.09 128 VAL A O 1
ATOM 939 N N . ARG A 1 129 ? -17.417 -10.341 10.821 1.00 39.53 129 ARG A N 1
ATOM 940 C CA . ARG A 1 129 ? -17.099 -11.208 11.969 1.00 39.53 129 ARG A CA 1
ATOM 941 C C . ARG A 1 129 ? -17.071 -10.458 13.301 1.00 39.53 129 ARG A C 1
ATOM 943 O O . ARG A 1 129 ? -17.597 -10.972 14.282 1.00 39.53 129 ARG A O 1
ATOM 950 N N . LYS A 1 130 ? -16.533 -9.233 13.348 1.00 47.44 130 LYS A N 1
ATOM 951 C CA . LYS A 1 130 ? -16.471 -8.454 14.602 1.00 47.44 130 LYS A CA 1
ATOM 952 C C . LYS A 1 130 ? -17.851 -8.068 15.135 1.00 47.44 130 LYS A C 1
ATOM 954 O O . LYS A 1 130 ? -18.027 -7.985 16.343 1.00 47.44 130 LYS A O 1
ATOM 959 N N . THR A 1 131 ? -18.842 -7.887 14.262 1.00 41.62 131 THR A N 1
ATOM 960 C CA . THR A 1 131 ? -20.220 -7.593 14.684 1.00 41.62 131 THR A CA 1
ATOM 961 C C . THR A 1 131 ? -20.942 -8.779 15.327 1.00 41.62 131 THR A C 1
ATOM 963 O O . THR A 1 131 ? -21.951 -8.569 15.990 1.00 41.62 131 THR A O 1
ATOM 966 N N . VAL A 1 132 ? -20.439 -10.010 15.176 1.00 46.72 132 VAL A N 1
ATOM 967 C CA . VAL A 1 132 ? -21.048 -11.206 15.788 1.00 46.72 132 VAL A CA 1
ATOM 968 C C . VAL A 1 132 ? -20.554 -11.428 17.224 1.00 46.72 132 VAL A C 1
ATOM 970 O O . VAL A 1 132 ? -21.299 -11.945 18.048 1.00 46.72 132 VAL A O 1
ATOM 973 N N . GLU A 1 133 ? -19.346 -10.973 17.569 1.00 46.41 133 GLU A N 1
ATOM 974 C CA . GLU A 1 133 ? -18.778 -11.137 18.921 1.00 46.41 133 GLU A CA 1
ATOM 975 C C . GLU A 1 133 ? -19.204 -10.044 19.919 1.00 46.41 133 GLU A C 1
ATOM 977 O O . GLU A 1 133 ? -18.875 -10.134 21.096 1.00 46.41 133 GLU A O 1
ATOM 982 N N . THR A 1 134 ? -19.949 -9.015 19.489 1.00 43.41 134 THR A N 1
ATOM 983 C CA . THR A 1 134 ? -20.435 -7.927 20.374 1.00 43.41 134 THR A CA 1
ATOM 984 C C . THR A 1 134 ? -21.950 -7.947 20.601 1.00 43.41 134 THR A C 1
ATOM 986 O O . THR A 1 134 ? -22.539 -6.925 20.942 1.00 43.41 134 THR A O 1
ATOM 989 N N . ILE A 1 135 ? -22.607 -9.096 20.426 1.00 50.12 135 ILE A N 1
ATOM 990 C CA . ILE A 1 135 ? -23.955 -9.295 20.973 1.00 50.12 135 ILE A CA 1
ATOM 991 C C . ILE A 1 135 ? -23.781 -9.940 22.349 1.00 50.12 135 ILE A C 1
ATOM 993 O O . ILE A 1 135 ? -23.962 -11.144 22.518 1.00 50.12 135 ILE A O 1
ATOM 997 N N . GLU A 1 136 ? -23.395 -9.139 23.344 1.00 47.53 136 GLU A N 1
ATOM 998 C CA . GLU A 1 136 ? -23.704 -9.513 24.721 1.00 47.53 136 GLU A CA 1
ATOM 999 C C . GLU A 1 136 ? -25.233 -9.557 24.843 1.00 47.53 136 GLU A C 1
ATOM 1001 O O . GLU A 1 136 ? -25.900 -8.583 24.470 1.00 47.53 136 GLU A O 1
ATOM 1006 N N . PRO A 1 137 ? -25.835 -10.647 25.344 1.00 43.56 137 PRO A N 1
ATOM 1007 C CA . PRO A 1 137 ? -27.241 -10.618 25.688 1.00 43.56 137 PRO A CA 1
ATOM 1008 C C . PRO A 1 137 ? -27.401 -9.662 26.874 1.00 43.56 137 PRO A C 1
ATOM 1010 O O . PRO A 1 137 ? -27.179 -10.039 28.023 1.00 43.56 137 PRO A O 1
ATOM 1013 N N . GLN A 1 138 ? -27.798 -8.414 26.612 1.00 43.69 138 GLN A N 1
ATOM 1014 C CA . GLN A 1 138 ? -28.353 -7.553 27.650 1.00 43.69 138 GLN A CA 1
ATOM 1015 C C . GLN A 1 138 ? -29.702 -8.129 28.087 1.00 43.69 138 GLN A C 1
ATOM 1017 O O . GLN A 1 138 ? -30.767 -7.691 27.658 1.00 43.69 138 GLN A O 1
ATOM 1022 N N . VAL A 1 139 ? -29.657 -9.132 28.963 1.00 47.12 139 VAL A N 1
ATOM 1023 C CA . VAL A 1 139 ? -30.802 -9.496 29.791 1.00 47.12 139 VAL A CA 1
ATOM 1024 C C . VAL A 1 139 ? -30.886 -8.448 30.893 1.00 47.12 139 VAL A C 1
ATOM 1026 O O . VAL A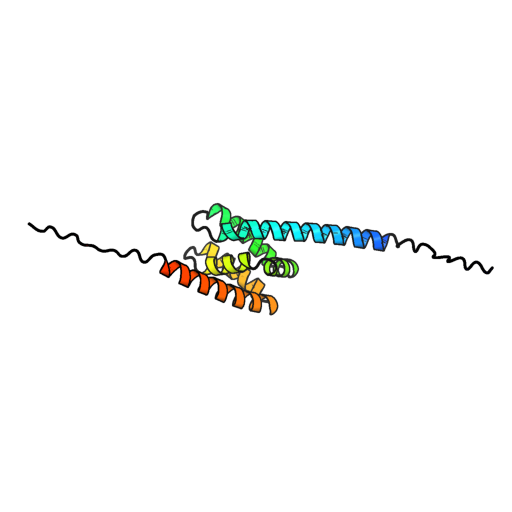 1 139 ? -30.360 -8.602 31.993 1.00 47.12 139 VAL A O 1
ATOM 1029 N N . VAL A 1 140 ? -31.542 -7.336 30.572 1.00 52.50 140 VAL A N 1
ATOM 1030 C CA . VAL A 1 140 ? -32.078 -6.427 31.579 1.00 52.50 140 VAL A CA 1
ATOM 1031 C C . VAL A 1 140 ? -33.272 -7.138 32.213 1.00 52.50 140 VAL A C 1
ATOM 1033 O O . VAL A 1 140 ? -34.376 -7.135 31.680 1.00 52.50 140 VAL A O 1
ATOM 1036 N N . CYS A 1 141 ? -33.052 -7.766 33.364 1.00 41.56 141 CYS A N 1
ATOM 1037 C CA . CYS A 1 141 ? -34.123 -8.088 34.301 1.00 41.56 141 CYS A CA 1
ATOM 1038 C C . CYS A 1 141 ? -33.879 -7.325 35.601 1.00 41.56 141 CYS A C 1
ATOM 1040 O O . CYS A 1 141 ? -33.571 -7.898 36.641 1.00 41.56 141 CYS A O 1
ATOM 1042 N N . SER A 1 142 ? -34.040 -6.004 35.549 1.00 52.47 142 SER A N 1
ATOM 1043 C CA . SER A 1 142 ? -34.297 -5.180 36.731 1.00 52.47 142 SER A CA 1
ATOM 1044 C C . SER A 1 142 ? -35.756 -5.362 37.170 1.00 52.47 142 SER A C 1
ATOM 1046 O O . SER A 1 142 ? -36.578 -4.455 37.087 1.00 52.47 142 SER A O 1
ATOM 1048 N N . GLY A 1 143 ? -36.088 -6.570 37.626 1.00 42.84 143 GLY A N 1
ATOM 1049 C CA . GLY A 1 143 ? -37.357 -6.875 38.273 1.00 42.84 143 GLY A CA 1
ATOM 1050 C C . GLY A 1 143 ? -37.198 -6.813 39.784 1.00 42.84 143 GLY A C 1
ATOM 1051 O O . GLY A 1 143 ? -36.903 -7.825 40.410 1.00 42.84 143 GLY A O 1
ATOM 1052 N N . HIS A 1 144 ? -37.410 -5.632 40.368 1.00 47.59 144 HIS A N 1
ATOM 1053 C CA . HIS A 1 144 ? -37.849 -5.544 41.759 1.00 47.59 144 HIS A CA 1
ATOM 1054 C C . HIS A 1 144 ? -39.171 -6.318 41.874 1.00 47.59 144 HIS A C 1
ATOM 1056 O O . HIS A 1 144 ? -40.212 -5.823 41.444 1.00 47.59 144 HIS A O 1
ATOM 1062 N N . CYS A 1 145 ? -39.126 -7.532 42.417 1.00 38.59 145 CYS A N 1
ATOM 1063 C CA . CYS A 1 145 ? -40.307 -8.176 42.976 1.00 38.59 145 CYS A CA 1
ATOM 1064 C C . CYS A 1 145 ? -40.340 -7.833 44.466 1.00 38.59 145 CYS A C 1
ATOM 1066 O O . CYS A 1 145 ? -39.358 -8.062 45.173 1.00 38.59 145 CYS A O 1
ATOM 1068 N N . TRP A 1 146 ? -41.438 -7.198 44.866 1.00 41.53 146 TRP A N 1
ATOM 1069 C CA . TRP A 1 146 ? -41.819 -6.932 46.249 1.00 41.53 146 TRP A CA 1
ATOM 1070 C C . TRP A 1 146 ? -42.105 -8.234 46.998 1.00 41.53 146 TRP A C 1
ATOM 1072 O O . TRP A 1 146 ? -42.570 -9.192 46.335 1.00 41.53 146 TRP A O 1
#

Radius of gyration: 25.74 Å; Cα contacts (8 Å, |Δi|>4): 105; chains: 1; bounding box: 88×58×71 Å

Organism: Timema poppense (NCBI:txid170557)

Foldseek 3Di:
DDDPDPPPDPPPDDPVVVVVVVVVVVVVVVLVVVLVVLLVCLVVLQDPPCPVSNVVSLVVLLVLLQDPVSLVSVLVPLSNLLSLLVQLPDPPPPSVVSSVSSLVSLCVDPSSVVSNVVSNVVNVVVVVVVVVVPPDPPPPPPDPDD

Solvent-accessible surface area (backbone atoms only — not comparable to full-atom values): 8455 Å² total; per-residue (Å²): 139,86,83,83,78,82,80,74,74,81,81,75,76,54,71,67,62,56,54,54,50,54,53,52,56,50,50,52,50,53,51,52,51,52,50,53,52,46,63,64,44,23,64,52,55,62,45,88,87,44,62,85,61,32,55,64,52,48,53,52,50,34,58,32,24,75,36,73,70,34,29,57,51,47,67,76,38,57,60,42,54,32,24,33,61,55,33,45,74,42,89,55,66,65,63,15,48,52,29,47,53,26,48,52,46,32,45,76,36,72,70,36,37,55,51,47,53,56,27,50,54,53,48,52,59,53,52,61,54,58,65,64,78,68,67,70,83,82,77,81,74,90,69,87,76,131

pLDDT: mean 76.47, std 18.4, range [38.59, 96.19]

Mean predicted aligned error: 13.15 Å

Secondary structure (DSSP, 8-state):
--------------HHHHHHHHHHHHHHHHHHHHHHHHHHHHHHHH-TT-HHHHHHHHHHHHHHHTSHHHHHHHHT-HHHHHHHHHHHTSS-HHHHHHHHHHHHHHHTSHHHHHHHHHHHHHHHHHHHHHTTTT------------

Nearest PDB structures (foldseek):
  5mfj-assembly1_A  TM=8.929E-01  e=1.362E-02  synthetic construct
  7uwi-assembly1_A  TM=8.955E-01  e=1.438E-02  Homo sapiens
  1g3j-assembly1_A  TM=7.924E-01  e=1.885E-02  Homo sapiens
  3ifq-assembly1_A  T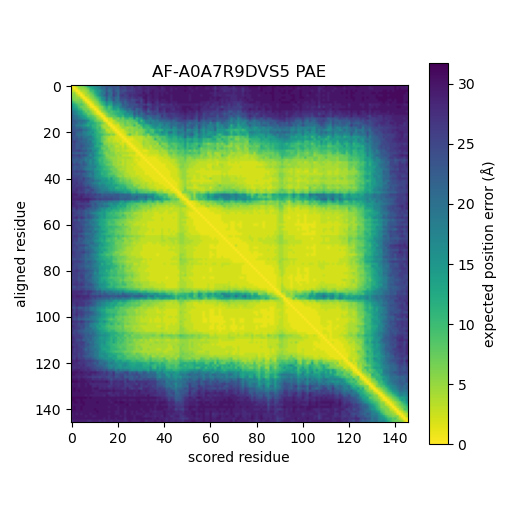M=7.597E-01  e=1.691E-02  Homo sapiens
  2gl7-assembly1_A  TM=7.898E-01  e=2.607E-02  Homo sapiens

Sequence (146 aa):
MSVESNNKTPVIPDKDEQDLKSKADELSRSNLQTINALKEIAPLLTKVQQHELITPALAHILSLSGTVEGVATLLSVPEVLAALVILTRKKTGELSKDACAALVNVAASSDGADCLLAADIATHCLQVRKTVETIEPQVVCSGHCW